Protein AF-A0A8J7HHS1-F1 (afdb_monomer_lite)

pLDDT: mean 76.36, std 12.69, range [44.16, 95.81]

Sequence (62 aa):
MQNSQTFKWQRILLLTAVGFIAVMVLATVYQEWRKRNGWCMRFYTDVKQQTLYGTECQKPAS

Foldseek 3Di:
DPPVVVVVVVVVVVVVVVVVVVVVVVVVVVVLCCLAANWDWDQDPVRDTDIHGHCRVVDDDD

Structure (mmCIF, N/CA/C/O backbone):
data_AF-A0A8J7HHS1-F1
#
_entry.id   AF-A0A8J7HHS1-F1
#
loop_
_atom_site.group_PDB
_atom_site.id
_atom_site.type_symbol
_atom_site.label_atom_id
_atom_site.label_alt_id
_atom_site.label_comp_id
_atom_site.label_asym_id
_atom_site.label_entity_id
_atom_site.label_seq_id
_atom_site.pdbx_PDB_ins_code
_atom_site.Cartn_x
_atom_site.Cartn_y
_atom_site.Cartn_z
_atom_site.occupancy
_atom_site.B_iso_or_equiv
_atom_site.auth_seq_id
_atom_site.auth_comp_id
_atom_site.auth_asym_id
_atom_site.auth_atom_id
_atom_site.pdbx_PDB_model_num
ATOM 1 N N . MET A 1 1 ? -24.676 -0.231 36.403 1.00 44.16 1 MET A N 1
ATOM 2 C CA . MET A 1 1 ? -24.521 1.040 35.665 1.00 44.16 1 MET A CA 1
ATOM 3 C C . MET A 1 1 ? -23.534 0.802 34.529 1.00 44.16 1 MET A C 1
ATOM 5 O O . MET A 1 1 ? -22.344 0.700 34.791 1.00 44.16 1 MET A O 1
ATOM 9 N N . GLN A 1 2 ? -24.008 0.589 33.294 1.00 53.84 2 GLN A N 1
ATOM 10 C CA . GLN A 1 2 ? -23.111 0.513 32.134 1.00 53.84 2 GLN A CA 1
ATOM 11 C C . GLN A 1 2 ? -22.507 1.901 31.929 1.00 53.84 2 GLN A C 1
ATOM 13 O O . GLN A 1 2 ? -23.225 2.862 31.660 1.00 53.84 2 GLN A O 1
ATOM 18 N N . ASN A 1 3 ? -21.196 2.003 32.138 1.00 58.62 3 ASN A N 1
ATOM 19 C CA . ASN A 1 3 ? -20.448 3.242 32.017 1.00 58.62 3 ASN A CA 1
ATOM 20 C C . ASN A 1 3 ? -20.531 3.711 30.553 1.00 58.62 3 ASN A C 1
ATOM 22 O O . ASN A 1 3 ? -19.893 3.153 29.659 1.00 58.62 3 ASN A O 1
ATOM 26 N N . SER A 1 4 ? -21.385 4.697 30.286 1.00 60.19 4 SER A N 1
ATOM 27 C CA . SER A 1 4 ? -21.741 5.165 28.940 1.00 60.19 4 SER A CA 1
ATOM 28 C C . SER A 1 4 ? -20.551 5.757 28.175 1.00 60.19 4 SER A C 1
ATOM 30 O O . SER A 1 4 ? -20.598 5.869 26.949 1.00 60.19 4 SER A O 1
ATOM 32 N N . GLN A 1 5 ? -19.448 6.061 28.866 1.00 62.44 5 GLN A N 1
ATOM 33 C CA . GLN A 1 5 ? -18.171 6.386 28.236 1.00 62.44 5 GLN A CA 1
ATOM 34 C C . GLN A 1 5 ? -17.479 5.173 27.602 1.00 62.44 5 GLN A C 1
ATOM 36 O O . GLN A 1 5 ? -16.974 5.283 26.487 1.00 62.44 5 GLN A O 1
ATOM 41 N N . THR A 1 6 ? -17.483 4.006 28.247 1.00 62.31 6 THR A N 1
ATOM 42 C CA . THR A 1 6 ? -16.797 2.804 27.742 1.00 62.31 6 THR A CA 1
ATOM 43 C C . THR A 1 6 ? -17.431 2.309 26.439 1.00 62.31 6 THR A C 1
ATOM 45 O O . THR A 1 6 ? -16.728 1.918 25.510 1.00 62.31 6 THR A O 1
ATOM 48 N N . PHE A 1 7 ? -18.757 2.437 26.323 1.00 66.38 7 PHE A N 1
ATOM 49 C CA . PHE A 1 7 ? -19.506 2.084 25.115 1.00 66.38 7 PHE A CA 1
ATOM 50 C C . PHE A 1 7 ? -19.164 2.987 23.914 1.00 66.38 7 PHE A C 1
ATOM 52 O O . PHE A 1 7 ? -19.067 2.518 22.778 1.00 66.38 7 PHE A O 1
ATOM 59 N N . LYS A 1 8 ? -18.922 4.286 24.150 1.00 76.31 8 LYS A N 1
ATOM 60 C CA . LYS A 1 8 ? -18.489 5.224 23.098 1.00 76.31 8 LYS A CA 1
ATOM 61 C C . LYS A 1 8 ? -17.080 4.901 22.599 1.00 76.31 8 LYS A C 1
ATOM 63 O O . LYS A 1 8 ? -16.861 4.885 21.391 1.00 76.31 8 LYS A O 1
ATOM 68 N N . TRP A 1 9 ? -16.156 4.579 23.505 1.00 83.38 9 TRP A N 1
ATOM 69 C CA . TRP A 1 9 ? -14.788 4.193 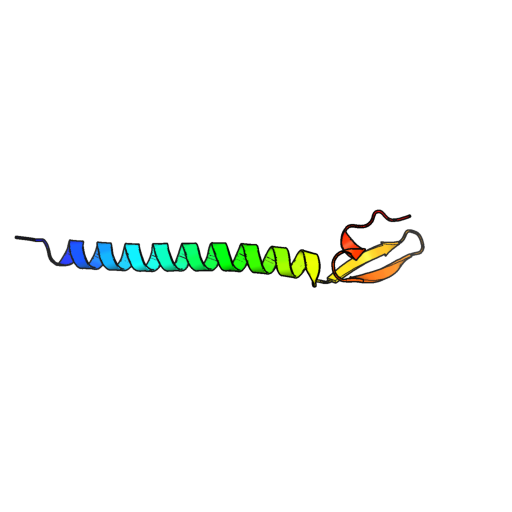23.147 1.00 83.38 9 TRP A CA 1
ATOM 70 C C . TRP A 1 9 ? -14.721 2.874 22.375 1.00 83.38 9 TRP A C 1
ATOM 72 O O . TRP A 1 9 ? -14.000 2.797 21.383 1.00 83.38 9 TRP A O 1
ATOM 82 N N . GLN A 1 10 ? -15.524 1.871 22.749 1.00 83.19 10 GLN A N 1
ATOM 83 C CA . GLN A 1 10 ? -15.621 0.625 21.980 1.00 83.19 10 GLN A CA 1
ATOM 84 C C . GLN A 1 10 ? -16.083 0.870 20.543 1.00 83.19 10 GLN A C 1
ATOM 86 O O . GLN A 1 10 ? -15.528 0.290 19.615 1.00 83.19 10 GLN A O 1
ATOM 91 N N . ARG A 1 11 ? -17.060 1.761 20.340 1.00 86.19 11 ARG A N 1
ATOM 92 C CA . ARG A 1 11 ? -17.573 2.090 19.004 1.00 86.19 11 ARG A CA 1
ATOM 93 C C . ARG A 1 11 ? -16.542 2.829 18.147 1.00 86.19 11 ARG A C 1
ATOM 95 O O . ARG A 1 11 ? -16.431 2.537 16.961 1.00 86.19 11 ARG A O 1
ATOM 102 N N . ILE A 1 12 ? -15.769 3.738 18.744 1.00 88.56 12 ILE A N 1
ATOM 103 C CA . ILE A 1 12 ? -14.655 4.419 18.064 1.00 88.56 12 ILE A CA 1
ATOM 104 C C . ILE A 1 12 ? -13.585 3.403 17.655 1.00 88.56 12 ILE A C 1
ATOM 106 O O . ILE A 1 12 ? -13.157 3.409 16.505 1.00 88.56 12 ILE A O 1
ATOM 110 N N . LEU A 1 13 ? -13.206 2.499 18.562 1.00 90.00 13 LEU A N 1
ATOM 111 C CA . LEU A 1 13 ? -12.197 1.471 18.302 1.00 90.00 13 LEU A CA 1
ATOM 112 C C . LEU A 1 13 ? -12.636 0.485 17.208 1.00 90.00 13 LEU A C 1
ATOM 114 O O . LEU A 1 13 ? -11.831 0.056 16.387 1.00 90.00 13 LEU A O 1
ATOM 118 N N . LEU A 1 14 ? -13.929 0.166 17.152 1.00 92.19 14 LEU A N 1
ATOM 119 C CA . LEU A 1 14 ? -14.501 -0.651 16.082 1.00 92.19 14 LEU A CA 1
ATOM 120 C C . LEU A 1 14 ? -14.426 0.059 14.725 1.00 92.19 14 LEU A C 1
ATOM 122 O O . LEU A 1 14 ? -14.030 -0.549 13.735 1.00 92.19 14 LEU A O 1
ATOM 126 N N . LEU A 1 15 ? -14.760 1.351 14.675 1.00 93.00 15 LEU A N 1
ATOM 127 C CA . LEU A 1 15 ? -14.691 2.136 13.440 1.00 93.00 15 LEU A CA 1
A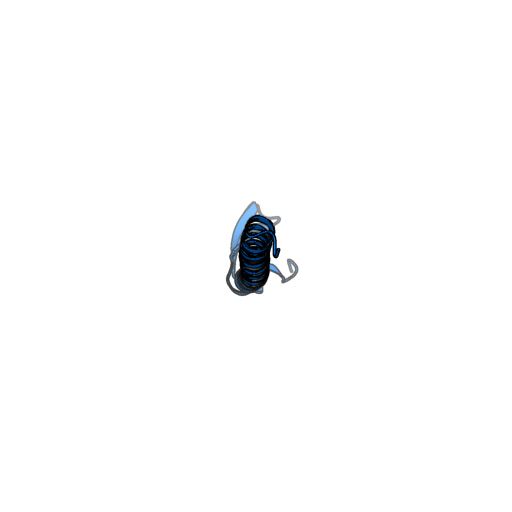TOM 128 C C . LEU A 1 15 ? -13.253 2.294 12.938 1.00 93.00 15 LEU A C 1
ATOM 130 O O . LEU A 1 15 ? -13.013 2.163 11.738 1.00 93.00 15 LEU A O 1
ATOM 134 N N . THR A 1 16 ? -12.292 2.527 13.834 1.00 93.19 16 THR A N 1
ATOM 135 C CA . THR A 1 16 ? -10.878 2.612 13.451 1.00 93.19 16 THR A CA 1
ATOM 136 C C . THR A 1 16 ? -10.343 1.268 12.975 1.00 93.19 16 THR A C 1
ATOM 138 O O . THR A 1 16 ? -9.650 1.231 11.962 1.00 93.19 16 THR A O 1
ATOM 141 N N . ALA A 1 17 ? -10.710 0.162 13.630 1.00 93.75 17 ALA A N 1
ATOM 142 C CA . ALA A 1 17 ? -10.326 -1.178 13.193 1.00 93.75 17 ALA A CA 1
ATOM 143 C C . ALA A 1 17 ? -10.871 -1.501 11.792 1.00 93.75 17 ALA A C 1
ATOM 145 O O . ALA A 1 17 ? -10.122 -1.953 10.928 1.00 93.75 17 ALA A O 1
ATOM 146 N N . VAL A 1 18 ? -12.149 -1.208 11.530 1.00 95.25 1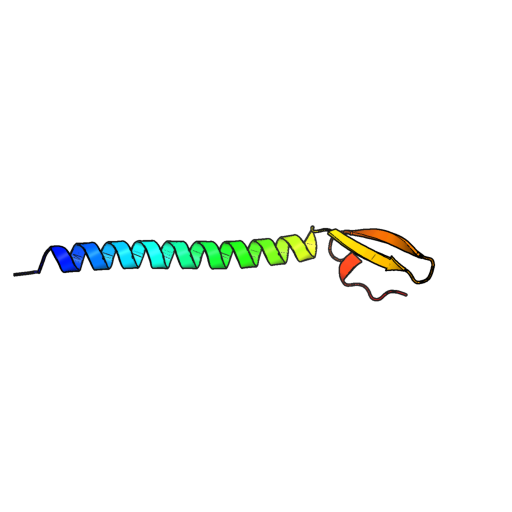8 VAL A N 1
ATOM 147 C CA . VAL A 1 18 ? -12.759 -1.410 10.205 1.00 95.25 18 VAL A CA 1
ATOM 148 C C . VAL A 1 18 ? -12.082 -0.537 9.148 1.00 95.25 18 VAL A C 1
ATOM 150 O O . VAL A 1 18 ? -11.740 -1.032 8.074 1.00 95.25 18 VAL A O 1
ATOM 153 N N . GLY A 1 19 ? -11.831 0.739 9.456 1.00 94.56 19 GLY A N 1
ATOM 154 C CA . GLY A 1 19 ? -11.114 1.641 8.554 1.00 94.56 19 GLY A CA 1
ATOM 155 C C . GLY A 1 19 ? -9.704 1.142 8.233 1.00 94.56 19 GLY A C 1
ATOM 156 O O . GLY A 1 19 ? -9.296 1.137 7.074 1.00 94.56 19 GLY A O 1
ATOM 157 N N . PHE A 1 20 ? -8.981 0.647 9.237 1.00 95.81 20 PHE A N 1
ATOM 158 C CA . PHE A 1 20 ? -7.639 0.100 9.059 1.00 95.81 20 PHE A CA 1
ATOM 159 C C . PHE A 1 20 ? -7.636 -1.138 8.156 1.00 95.81 20 PHE A C 1
ATOM 161 O O . PHE A 1 20 ? -6.830 -1.227 7.230 1.00 95.81 20 PHE A O 1
ATOM 168 N N . ILE A 1 21 ? -8.575 -2.065 8.372 1.00 95.44 21 ILE A N 1
ATOM 169 C CA . ILE A 1 21 ? -8.731 -3.253 7.522 1.00 95.44 21 ILE A CA 1
ATOM 170 C C . ILE A 1 21 ? -9.029 -2.837 6.076 1.00 95.44 21 ILE A C 1
ATOM 172 O O . ILE A 1 21 ? -8.406 -3.358 5.153 1.00 95.44 21 ILE A O 1
ATOM 176 N N . ALA A 1 22 ? -9.921 -1.866 5.861 1.00 95.50 22 ALA A N 1
ATOM 177 C CA . ALA A 1 22 ? -10.242 -1.378 4.521 1.00 95.50 22 ALA A CA 1
ATOM 178 C C . ALA A 1 22 ? -9.013 -0.791 3.802 1.00 95.50 22 ALA A C 1
ATOM 180 O O . ALA A 1 22 ? -8.782 -1.098 2.632 1.00 95.50 22 ALA A O 1
ATOM 181 N N . VAL A 1 23 ? -8.191 -0.000 4.503 1.00 95.25 23 VAL A N 1
ATOM 182 C CA . VAL A 1 23 ? -6.945 0.560 3.950 1.00 95.25 23 VAL A CA 1
ATOM 183 C C . VAL A 1 23 ? -5.950 -0.543 3.596 1.00 95.25 23 VAL A C 1
ATOM 185 O O . VAL A 1 23 ? -5.365 -0.504 2.515 1.00 95.25 23 VAL A O 1
ATOM 188 N N . MET A 1 24 ? -5.787 -1.547 4.462 1.00 93.81 24 MET A N 1
ATOM 189 C CA . MET A 1 24 ? -4.906 -2.692 4.207 1.00 93.81 24 MET A CA 1
ATOM 190 C C . MET A 1 24 ? -5.337 -3.456 2.948 1.00 93.81 24 MET A C 1
ATOM 192 O O . MET A 1 24 ? -4.513 -3.710 2.072 1.00 93.81 24 MET A O 1
ATOM 196 N N . VAL A 1 25 ? -6.635 -3.749 2.809 1.00 94.38 25 VAL A N 1
ATOM 197 C CA . VAL A 1 25 ? -7.185 -4.429 1.625 1.00 94.38 25 VAL A CA 1
ATOM 198 C C . VAL A 1 25 ? -6.967 -3.597 0.360 1.00 94.38 25 VAL A C 1
ATOM 200 O O . VAL A 1 25 ? -6.468 -4.118 -0.639 1.00 94.38 25 VAL A O 1
ATOM 203 N N . LEU A 1 26 ? -7.285 -2.300 0.398 1.00 94.19 26 LEU A N 1
ATOM 204 C CA . LEU A 1 26 ? -7.077 -1.394 -0.735 1.00 94.19 26 LEU A CA 1
ATOM 205 C C . LEU A 1 26 ? -5.603 -1.312 -1.136 1.00 94.19 26 LEU A C 1
ATOM 207 O O . LEU A 1 26 ? -5.302 -1.324 -2.327 1.00 94.19 26 LEU A O 1
ATOM 211 N N . ALA A 1 27 ? -4.685 -1.276 -0.169 1.00 90.50 27 ALA A N 1
ATOM 212 C CA . ALA A 1 27 ? -3.253 -1.264 -0.436 1.00 90.50 27 ALA A CA 1
ATOM 213 C C . ALA A 1 27 ? -2.801 -2.544 -1.152 1.00 90.50 27 ALA A C 1
ATOM 215 O O . ALA A 1 27 ? -2.072 -2.459 -2.140 1.00 90.50 27 ALA A O 1
ATOM 216 N N . THR A 1 28 ?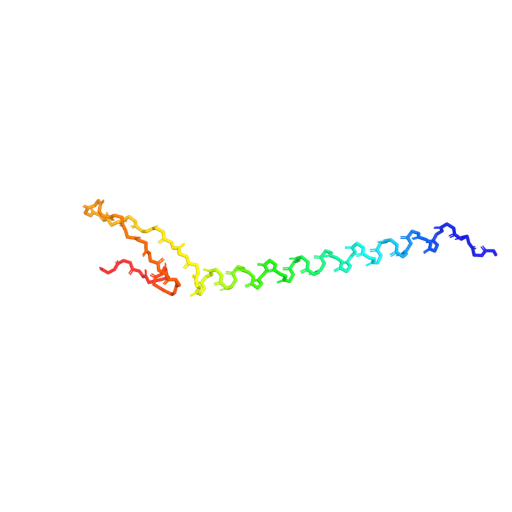 -3.268 -3.720 -0.718 1.00 88.00 28 THR A N 1
ATOM 217 C CA . THR A 1 28 ? -2.959 -4.994 -1.385 1.00 88.00 28 THR A CA 1
ATOM 218 C C . THR A 1 28 ? -3.507 -5.029 -2.809 1.00 88.00 28 THR A C 1
ATOM 220 O O . THR A 1 28 ? -2.767 -5.340 -3.742 1.00 88.00 28 THR A O 1
ATOM 223 N N . VAL A 1 29 ? -4.775 -4.654 -3.004 1.00 89.25 29 VAL A N 1
ATOM 224 C CA . VAL A 1 29 ? -5.390 -4.614 -4.340 1.00 89.25 29 VAL A CA 1
ATOM 225 C C . VAL A 1 29 ? -4.662 -3.620 -5.240 1.00 89.25 29 VAL A C 1
ATOM 227 O O . VAL A 1 29 ? -4.374 -3.935 -6.392 1.00 89.25 29 VAL A O 1
ATOM 230 N N . TYR A 1 30 ? -4.307 -2.445 -4.721 1.00 84.69 30 TYR A N 1
ATOM 231 C CA . TYR A 1 30 ? -3.561 -1.441 -5.471 1.00 84.69 30 TYR A CA 1
ATOM 232 C C . TYR A 1 30 ? -2.154 -1.920 -5.833 1.00 84.69 30 TYR A C 1
ATOM 234 O O . TYR A 1 30 ? -1.704 -1.686 -6.951 1.00 84.69 30 TYR A O 1
ATOM 242 N N . GLN A 1 31 ? -1.455 -2.620 -4.935 1.00 81.25 31 GLN A N 1
ATOM 243 C CA . GLN A 1 31 ? -0.151 -3.204 -5.247 1.00 81.25 31 GLN A CA 1
ATOM 244 C C . GLN A 1 31 ? -0.251 -4.272 -6.335 1.00 81.25 31 GLN A C 1
ATOM 246 O O . GLN A 1 31 ? 0.547 -4.255 -7.268 1.00 81.25 31 GLN A O 1
ATOM 251 N N . GLU A 1 32 ? -1.234 -5.167 -6.262 1.00 80.38 32 GLU A N 1
ATOM 252 C CA . GLU A 1 32 ? -1.459 -6.177 -7.301 1.00 80.38 32 GLU A CA 1
ATOM 253 C C . GLU A 1 32 ? -1.869 -5.541 -8.633 1.00 80.38 32 GLU A C 1
ATOM 255 O O . GLU A 1 32 ? -1.336 -5.891 -9.689 1.00 80.38 32 GLU A O 1
ATOM 260 N N . TRP A 1 33 ? -2.738 -4.529 -8.596 1.00 81.94 33 TRP A N 1
ATOM 261 C CA . TRP A 1 33 ? -3.081 -3.738 -9.771 1.00 81.94 33 TRP A CA 1
ATOM 262 C C . TRP A 1 33 ? -1.849 -3.042 -10.353 1.00 81.94 33 TRP A C 1
ATOM 264 O O . TRP A 1 33 ? -1.648 -3.084 -11.562 1.00 81.94 33 TRP A O 1
ATOM 274 N N . ARG A 1 34 ? -0.980 -2.468 -9.516 1.00 77.94 34 ARG A N 1
ATOM 275 C CA . ARG A 1 34 ? 0.266 -1.817 -9.934 1.00 77.94 34 ARG A CA 1
ATOM 276 C C . ARG A 1 34 ? 1.279 -2.811 -10.495 1.00 77.94 34 ARG A C 1
ATOM 278 O O . ARG A 1 34 ? 1.992 -2.466 -11.424 1.00 77.94 34 ARG A O 1
ATOM 285 N N . LYS A 1 35 ? 1.346 -4.045 -9.998 1.00 70.44 35 LYS A N 1
ATOM 286 C CA . LYS A 1 35 ? 2.187 -5.087 -10.612 1.00 70.44 35 LYS A CA 1
ATOM 287 C C . LYS A 1 35 ? 1.674 -5.478 -12.001 1.00 70.44 35 LYS A C 1
ATOM 289 O O . LYS A 1 35 ? 2.475 -5.745 -12.888 1.00 70.44 35 LYS A O 1
ATOM 294 N N . ARG A 1 36 ? 0.349 -5.505 -12.200 1.00 68.88 36 ARG A N 1
ATOM 295 C CA . ARG A 1 36 ? -0.278 -5.899 -13.476 1.00 68.88 36 ARG A CA 1
ATOM 296 C C . ARG A 1 36 ? -0.382 -4.775 -14.504 1.00 68.88 36 ARG A C 1
ATOM 298 O O . ARG A 1 36 ? -0.276 -5.056 -15.688 1.00 68.88 36 ARG A O 1
ATOM 305 N N . ASN A 1 37 ? -0.593 -3.539 -14.063 1.00 68.56 37 ASN A N 1
ATOM 306 C CA . ASN A 1 37 ? -0.896 -2.382 -14.917 1.00 68.56 37 ASN A CA 1
ATOM 307 C C . ASN A 1 37 ? 0.027 -1.185 -14.673 1.00 68.56 37 ASN A C 1
ATOM 309 O O . ASN A 1 37 ? 0.003 -0.218 -15.429 1.00 68.56 37 ASN A O 1
ATOM 313 N N . GLY A 1 38 ? 0.807 -1.204 -13.594 1.00 66.50 38 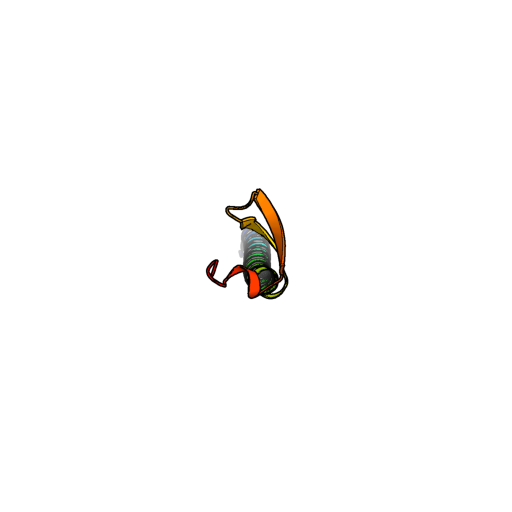GLY A N 1
ATOM 314 C CA . GLY A 1 38 ? 1.779 -0.157 -13.325 1.00 66.50 38 GLY A CA 1
ATOM 315 C C . GLY A 1 38 ? 2.943 -0.226 -14.300 1.00 66.50 38 GLY A C 1
ATOM 316 O O . GLY A 1 38 ? 3.094 -1.168 -15.073 1.00 66.50 38 GLY A O 1
ATOM 317 N N . TRP A 1 39 ? 3.769 0.803 -14.257 1.00 69.88 39 TRP A N 1
ATOM 318 C CA . TRP A 1 39 ? 4.921 0.950 -15.125 1.00 69.88 39 TRP A CA 1
ATOM 319 C C . TRP A 1 39 ? 6.202 0.874 -14.298 1.00 69.88 39 TRP A C 1
ATOM 321 O O . TRP A 1 39 ? 6.243 1.333 -13.153 1.00 69.88 39 TRP A O 1
ATOM 331 N N . CYS A 1 40 ? 7.243 0.280 -14.866 1.00 74.12 40 CYS A N 1
ATOM 332 C CA . CYS A 1 40 ? 8.588 0.281 -14.312 1.00 74.12 40 CYS A CA 1
ATOM 333 C C . CYS A 1 40 ? 9.554 0.854 -15.344 1.00 74.12 40 CYS A C 1
ATOM 335 O O . CYS A 1 40 ? 9.400 0.666 -16.548 1.00 74.12 40 CYS A O 1
ATOM 337 N N . MET A 1 41 ? 10.570 1.559 -14.863 1.00 69.25 41 MET A N 1
ATOM 338 C CA . MET A 1 41 ? 11.675 2.003 -15.700 1.00 69.25 41 MET A CA 1
ATOM 339 C C . MET A 1 41 ? 12.782 0.958 -15.611 1.00 69.25 41 MET A C 1
ATOM 341 O O . MET A 1 41 ? 13.258 0.657 -14.515 1.00 69.25 41 MET A O 1
ATOM 345 N N . ARG A 1 42 ? 13.179 0.396 -16.755 1.00 71.44 42 ARG A N 1
ATOM 346 C CA . ARG A 1 42 ? 14.346 -0.483 -16.851 1.00 71.44 42 ARG A CA 1
ATOM 347 C C . ARG A 1 42 ? 15.456 0.237 -17.598 1.00 71.44 42 ARG A C 1
ATOM 349 O O . ARG A 1 42 ? 15.237 0.764 -18.689 1.00 71.44 42 ARG A O 1
ATOM 356 N N . PHE A 1 43 ? 16.638 0.235 -16.997 1.00 68.50 43 PHE A N 1
ATOM 357 C CA . PHE A 1 43 ? 17.863 0.710 -17.624 1.00 68.50 43 PHE A CA 1
ATOM 358 C C . PHE A 1 43 ? 18.559 -0.484 -18.271 1.00 68.50 43 PHE A C 1
ATOM 360 O O . PHE A 1 43 ? 18.921 -1.439 -17.581 1.00 68.50 43 PHE A O 1
ATOM 367 N N . TYR A 1 44 ? 18.686 -0.455 -19.594 1.00 71.25 44 TYR A N 1
ATOM 368 C CA . TYR A 1 44 ? 19.443 -1.454 -20.340 1.00 71.25 44 TYR A CA 1
ATOM 369 C C . TYR A 1 44 ? 20.929 -1.086 -20.347 1.00 71.25 44 TYR A C 1
ATOM 371 O O . TYR A 1 44 ? 21.303 0.076 -20.183 1.00 71.25 44 TYR A O 1
ATOM 379 N N . THR A 1 45 ? 21.788 -2.085 -20.545 1.00 70.62 45 THR A N 1
ATOM 380 C CA . THR A 1 45 ? 23.251 -1.923 -20.591 1.00 70.62 45 THR A CA 1
ATOM 381 C C . THR A 1 45 ? 23.730 -1.012 -21.726 1.00 70.62 45 THR A C 1
ATOM 383 O O . THR A 1 45 ? 24.855 -0.530 -21.663 1.00 70.62 45 THR A O 1
ATOM 386 N N . ASP A 1 46 ? 22.883 -0.719 -22.722 1.00 72.00 46 ASP A N 1
ATOM 387 C CA . ASP A 1 46 ? 23.168 0.254 -23.790 1.00 72.00 46 ASP A CA 1
ATOM 388 C C . ASP A 1 46 ? 22.782 1.710 -23.436 1.00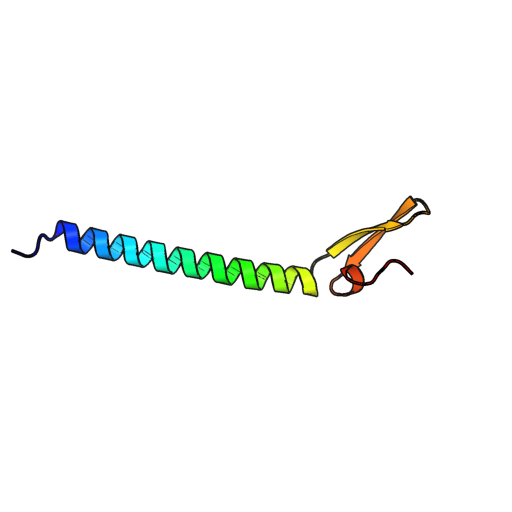 72.00 46 ASP A C 1
ATOM 390 O O . ASP A 1 46 ? 22.820 2.589 -24.293 1.00 72.00 46 ASP A O 1
ATOM 394 N N . VAL A 1 47 ? 22.456 1.989 -22.165 1.00 65.12 47 VAL A N 1
ATOM 395 C CA . VAL A 1 47 ? 22.052 3.315 -21.652 1.00 65.12 47 VAL A CA 1
ATOM 396 C C . VAL A 1 47 ? 20.642 3.741 -22.104 1.00 65.12 47 VAL A C 1
ATOM 398 O O . VAL A 1 47 ? 20.162 4.811 -21.728 1.00 65.12 47 VAL A O 1
ATOM 401 N N . LYS A 1 48 ? 19.893 2.897 -22.829 1.00 69.44 48 LYS A N 1
ATOM 402 C CA . LYS A 1 48 ? 18.470 3.153 -23.090 1.00 69.44 48 LYS A CA 1
ATOM 403 C C . LYS A 1 48 ? 17.610 2.872 -21.864 1.00 69.44 48 LYS A C 1
ATOM 405 O O . LYS A 1 48 ? 17.631 1.791 -21.270 1.00 69.44 48 LYS A O 1
ATOM 410 N N . GLN A 1 49 ? 16.790 3.861 -21.533 1.00 68.12 49 GLN A N 1
ATOM 411 C CA . GLN A 1 49 ? 15.724 3.757 -20.551 1.00 68.12 49 GLN A CA 1
ATOM 412 C C . GLN A 1 49 ? 14.426 3.410 -21.280 1.00 68.12 49 GLN A C 1
ATOM 414 O O . GLN A 1 49 ? 13.971 4.174 -22.130 1.00 68.12 49 GLN A O 1
ATOM 419 N N . GLN A 1 50 ? 13.820 2.271 -20.948 1.00 72.25 50 GLN A N 1
ATOM 420 C CA . GLN A 1 50 ? 12.476 1.939 -21.423 1.00 72.25 50 GLN A CA 1
ATOM 421 C C . GLN A 1 50 ? 11.500 1.888 -20.253 1.00 72.25 50 GLN A C 1
ATOM 423 O O . GLN A 1 50 ? 11.785 1.311 -19.199 1.00 72.25 50 GLN A O 1
ATOM 428 N N . THR A 1 51 ? 10.335 2.496 -20.461 1.00 70.44 51 THR A N 1
ATOM 429 C CA . THR A 1 51 ? 9.190 2.365 -19.565 1.00 70.44 51 THR A CA 1
ATOM 430 C C . THR A 1 51 ? 8.416 1.118 -19.972 1.00 70.44 51 THR A C 1
ATOM 432 O O . THR A 1 51 ? 7.768 1.095 -21.016 1.00 70.44 51 THR A O 1
ATOM 435 N N . LEU A 1 52 ? 8.522 0.070 -19.164 1.00 71.25 52 LEU A N 1
ATOM 436 C CA . LEU A 1 52 ? 7.813 -1.192 -19.346 1.00 71.25 52 LEU A CA 1
ATOM 437 C C . LEU A 1 52 ? 6.518 -1.153 -18.532 1.00 71.25 52 LEU A C 1
ATOM 439 O O . LEU A 1 52 ? 6.473 -0.545 -17.463 1.00 71.25 52 LEU A O 1
ATOM 443 N N . TYR A 1 53 ? 5.469 -1.808 -19.023 1.00 67.38 53 TYR A N 1
ATOM 444 C CA . TYR A 1 53 ? 4.157 -1.833 -18.378 1.00 67.38 53 TYR A CA 1
ATOM 445 C C . TYR A 1 53 ? 3.788 -3.254 -17.950 1.00 67.38 53 TYR A C 1
ATOM 447 O O . TYR A 1 53 ? 3.988 -4.225 -18.681 1.00 67.38 53 TYR A O 1
ATOM 455 N N . GLY A 1 54 ? 3.212 -3.374 -16.759 1.00 67.81 54 GLY A N 1
ATOM 456 C CA . GLY A 1 54 ? 2.625 -4.605 -16.255 1.00 67.81 54 GLY A CA 1
ATOM 457 C C . GLY A 1 54 ? 3.605 -5.771 -16.174 1.00 67.81 54 GLY A C 1
ATOM 458 O O . GLY A 1 54 ? 4.691 -5.662 -15.610 1.00 67.81 54 GLY A O 1
ATOM 459 N N . THR A 1 55 ? 3.221 -6.911 -16.754 1.00 66.81 55 THR A N 1
ATOM 460 C CA . THR A 1 55 ? 4.016 -8.154 -16.701 1.00 66.81 55 THR A CA 1
ATOM 461 C C . THR A 1 55 ? 5.376 -8.064 -17.403 1.00 66.81 55 THR A C 1
ATOM 463 O O . THR A 1 55 ? 6.270 -8.846 -17.084 1.00 66.81 55 THR A O 1
ATOM 466 N N . GLU A 1 56 ? 5.582 -7.082 -18.289 1.00 68.06 56 GLU A N 1
ATOM 467 C CA . GLU A 1 56 ? 6.886 -6.817 -18.919 1.00 68.06 56 GLU A CA 1
ATOM 468 C C . GLU A 1 56 ? 7.952 -6.429 -17.878 1.00 68.06 56 GLU A C 1
ATOM 470 O O . GLU A 1 56 ? 9.132 -6.722 -18.051 1.00 68.06 56 GLU A O 1
ATOM 475 N N . CYS A 1 57 ? 7.536 -5.858 -16.742 1.00 69.94 57 CYS A N 1
ATOM 476 C CA . CYS A 1 57 ? 8.425 -5.538 -15.627 1.00 69.94 57 CYS A CA 1
ATOM 477 C C . CYS A 1 57 ? 9.010 -6.764 -14.922 1.00 69.94 57 CYS A C 1
ATOM 479 O O . CYS A 1 57 ? 10.052 -6.659 -14.279 1.00 69.94 57 CYS A O 1
ATOM 481 N N . GLN A 1 58 ? 8.339 -7.916 -15.006 1.00 67.25 58 GLN A N 1
ATOM 482 C CA . GLN A 1 58 ? 8.764 -9.148 -14.335 1.00 67.25 58 GLN A CA 1
ATOM 483 C C . GLN A 1 58 ? 9.642 -10.035 -15.223 1.00 67.25 58 GLN A C 1
ATOM 485 O O . GLN A 1 58 ? 10.244 -10.986 -14.727 1.00 67.25 58 GLN A O 1
ATOM 490 N N . LYS A 1 59 ? 9.740 -9.740 -16.524 1.00 68.44 59 LYS A N 1
ATOM 491 C CA . LYS A 1 59 ? 10.576 -10.522 -17.435 1.00 68.44 59 LYS A CA 1
ATOM 492 C C . LYS A 1 59 ? 12.062 -10.231 -17.168 1.00 68.44 59 LYS A C 1
ATOM 494 O O . LYS A 1 59 ? 12.435 -9.065 -16.992 1.00 68.44 59 LYS A O 1
ATOM 499 N N . PRO A 1 60 ? 12.944 -11.243 -17.126 1.00 62.62 60 PRO A N 1
ATOM 500 C CA . PRO A 1 60 ? 14.386 -11.010 -17.086 1.00 62.62 60 PRO A CA 1
ATOM 501 C C . PRO A 1 60 ? 14.829 -10.252 -18.347 1.00 62.62 60 PRO A C 1
ATOM 503 O O . PRO A 1 60 ? 14.189 -10.358 -19.390 1.00 62.62 60 PRO A O 1
ATOM 506 N N . ALA A 1 61 ? 15.876 -9.433 -18.234 1.00 61.62 61 ALA A N 1
ATOM 507 C CA . ALA A 1 61 ? 16.466 -8.774 -19.395 1.00 61.62 61 ALA A CA 1
ATOM 508 C C . ALA A 1 61 ? 17.174 -9.863 -20.204 1.00 61.62 61 ALA A C 1
ATOM 510 O O . ALA A 1 61 ? 18.201 -10.369 -19.757 1.00 61.62 61 ALA A O 1
ATOM 511 N N . SER A 1 62 ? 16.555 -10.284 -21.305 1.00 60.53 62 SER A N 1
ATOM 512 C CA . SER A 1 62 ? 17.148 -11.185 -22.295 1.00 60.53 62 SER A CA 1
ATOM 513 C C . SER A 1 62 ? 18.047 -10.415 -23.244 1.00 60.53 62 SER A C 1
ATOM 515 O O . SER A 1 62 ? 17.553 -9.371 -23.735 1.00 60.53 62 SER A O 1
#

Secondary structure (DSSP, 8-state):
---HHHHHHHHHHHHHHHHHHHHHHHHHHHHHHHHHH-EEEEE-TTS-EEEEEGGGGGS---

Organism: NCBI:txid1725252

Radius of gyration: 22.37 Å; chains: 1; bounding box: 48×18×60 Å